Protein AF-A0A832M0J1-F1 (afdb_monomer_lite)

Secondary structure (DSSP, 8-state):
-EEEE--SSS-EEEEEE-SS--SEEEEE-TT--EEEEEP-SSEEEEEE-TT-EEEEEEE-

Sequence (60 aa):
MLRLYNPSPRETEVEVVFGKPPARVWRARLDETEVEELKADGSLKLKLEPYKVETLKLEF

pLDDT: mean 86.36, std 7.46, range [59.69, 94.19]

Foldseek 3Di:
DDKDWAQDQAKDKDKDFDPDAFPWKFWADPVRHTDDIDDDDRMDIDIAHHGDMTDMDTHD

Structure (mmCIF, N/CA/C/O backbone):
data_AF-A0A832M0J1-F1
#
_entry.id   AF-A0A832M0J1-F1
#
loop_
_atom_site.group_PDB
_atom_site.id
_atom_site.type_symbol
_atom_site.label_atom_id
_atom_site.label_alt_id
_atom_site.label_comp_id
_atom_site.label_asym_id
_atom_site.label_entity_id
_atom_site.label_seq_id
_atom_site.pdbx_PDB_ins_code
_atom_site.Cartn_x
_atom_site.Cartn_y
_atom_site.Cartn_z
_atom_site.occupancy
_atom_site.B_iso_or_equiv
_atom_site.auth_seq_id
_atom_site.auth_comp_id
_atom_site.auth_asym_id
_atom_site.auth_atom_id
_atom_site.pdbx_PDB_model_num
ATOM 1 N N . MET A 1 1 ? -9.829 -4.280 -1.577 1.00 82.31 1 MET A N 1
ATOM 2 C CA . MET A 1 1 ? -8.468 -4.210 -2.155 1.00 82.31 1 MET A CA 1
ATOM 3 C C . MET A 1 1 ? -8.204 -2.778 -2.601 1.00 82.31 1 MET A C 1
ATOM 5 O O . MET A 1 1 ? -9.095 -2.180 -3.190 1.00 82.31 1 MET A O 1
ATOM 9 N N . LEU A 1 2 ? -7.031 -2.230 -2.290 1.00 87.38 2 LEU A N 1
ATOM 10 C CA . LEU A 1 2 ? -6.586 -0.876 -2.628 1.00 87.38 2 LEU A CA 1
ATOM 11 C C . LEU A 1 2 ? -5.308 -0.977 -3.471 1.00 87.38 2 LEU A C 1
ATOM 13 O O . LEU A 1 2 ? -4.405 -1.730 -3.120 1.00 87.38 2 LEU A O 1
ATOM 17 N N . ARG A 1 3 ? -5.231 -0.238 -4.581 1.00 90.31 3 ARG A N 1
ATOM 18 C CA . ARG A 1 3 ? -4.042 -0.184 -5.442 1.00 90.31 3 ARG A CA 1
ATOM 19 C C . ARG A 1 3 ? -3.551 1.251 -5.538 1.00 90.31 3 ARG A C 1
ATOM 21 O O . ARG A 1 3 ? -4.331 2.143 -5.859 1.00 90.31 3 ARG A O 1
ATOM 28 N N . LEU A 1 4 ? -2.271 1.454 -5.259 1.00 90.44 4 LEU A N 1
ATOM 29 C CA . LEU A 1 4 ? -1.595 2.742 -5.339 1.00 90.44 4 LEU A CA 1
ATOM 30 C C . LEU A 1 4 ? -0.574 2.679 -6.466 1.00 90.44 4 LEU A C 1
ATOM 32 O O . LEU A 1 4 ? 0.164 1.707 -6.583 1.00 90.44 4 LEU A O 1
ATOM 36 N N . TYR A 1 5 ? -0.529 3.713 -7.294 1.00 92.06 5 TYR A N 1
ATOM 37 C CA . TYR A 1 5 ? 0.448 3.838 -8.365 1.00 92.06 5 TYR A CA 1
ATOM 38 C C . TYR A 1 5 ? 1.202 5.145 -8.184 1.00 92.06 5 TYR A C 1
ATOM 40 O O . TYR A 1 5 ? 0.579 6.185 -7.970 1.00 92.06 5 TYR A O 1
ATOM 48 N N . ASN A 1 6 ? 2.529 5.090 -8.277 1.00 93.50 6 ASN A N 1
ATOM 49 C CA . ASN A 1 6 ? 3.358 6.282 -8.328 1.00 93.50 6 AS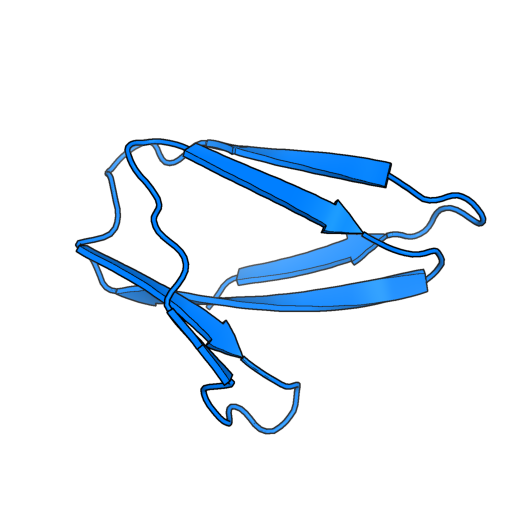N A CA 1
ATOM 50 C C . ASN A 1 6 ? 3.622 6.680 -9.794 1.00 93.50 6 ASN A C 1
ATOM 52 O O . ASN A 1 6 ? 4.503 6.095 -10.421 1.00 93.50 6 ASN A O 1
ATOM 56 N N . PRO A 1 7 ? 2.916 7.682 -10.354 1.00 92.94 7 PRO A N 1
ATOM 57 C CA . PRO A 1 7 ? 3.164 8.153 -11.717 1.00 92.94 7 PRO A CA 1
ATOM 58 C C . PRO A 1 7 ? 4.446 8.988 -11.851 1.00 92.94 7 PRO A C 1
ATOM 60 O O . PRO A 1 7 ? 4.807 9.376 -12.960 1.00 92.94 7 PRO A O 1
ATOM 63 N N . SER A 1 8 ? 5.101 9.329 -10.739 1.00 92.81 8 SER A N 1
ATOM 64 C CA . SER A 1 8 ? 6.290 10.172 -10.726 1.00 92.81 8 SER A CA 1
ATOM 65 C C . SER A 1 8 ? 7.542 9.371 -11.092 1.00 92.81 8 SER A C 1
ATOM 67 O O . SER A 1 8 ? 7.696 8.231 -10.651 1.00 92.81 8 SER A O 1
ATOM 69 N N . PRO A 1 9 ? 8.516 9.987 -11.787 1.00 93.00 9 PRO A N 1
ATOM 70 C CA . PRO A 1 9 ? 9.854 9.422 -11.958 1.00 93.00 9 PRO A CA 1
ATOM 71 C C . PRO A 1 9 ? 10.696 9.424 -10.664 1.00 93.00 9 PRO A C 1
ATOM 73 O O . PRO A 1 9 ? 11.883 9.108 -10.715 1.00 93.00 9 PRO A O 1
ATOM 76 N N . ARG A 1 10 ? 10.137 9.823 -9.513 1.00 94.06 10 ARG A N 1
ATOM 77 C CA . ARG A 1 10 ? 10.832 9.920 -8.217 1.00 94.06 10 ARG A CA 1
ATOM 78 C C . ARG A 1 10 ? 10.144 9.067 -7.154 1.00 94.06 10 ARG A C 1
ATOM 80 O O . ARG A 1 10 ? 8.930 8.876 -7.219 1.00 94.06 10 ARG A O 1
ATOM 87 N N . GLU A 1 11 ? 10.910 8.598 -6.165 1.00 94.19 11 GLU A N 1
ATOM 88 C CA . GLU A 1 11 ? 10.338 7.982 -4.959 1.00 94.19 11 GLU A CA 1
ATOM 89 C C . GLU A 1 11 ? 9.364 8.963 -4.296 1.00 94.19 11 GLU A C 1
ATOM 91 O O . GLU A 1 11 ? 9.650 10.159 -4.190 1.00 94.19 11 GLU A O 1
ATOM 96 N N . THR A 1 12 ? 8.206 8.453 -3.884 1.00 94.19 12 THR A N 1
ATOM 97 C CA . THR A 1 12 ? 7.166 9.235 -3.216 1.00 94.19 12 THR A CA 1
ATOM 98 C C . THR A 1 12 ? 6.753 8.549 -1.923 1.00 94.19 12 THR A C 1
ATOM 100 O O . THR A 1 12 ? 6.413 7.366 -1.916 1.00 94.19 12 THR A O 1
ATOM 103 N N . GLU A 1 13 ? 6.756 9.303 -0.828 1.00 93.25 13 GLU A N 1
ATOM 104 C CA . GLU A 1 13 ? 6.156 8.878 0.434 1.00 93.25 13 GLU A CA 1
ATOM 105 C C . GLU A 1 13 ? 4.655 9.174 0.412 1.00 93.25 13 GLU A C 1
ATOM 107 O O . GLU A 1 13 ? 4.229 10.288 0.109 1.00 93.25 13 GLU A O 1
ATOM 112 N N . VAL A 1 14 ? 3.852 8.159 0.714 1.00 91.62 14 VAL A N 1
ATOM 113 C CA . VAL A 1 14 ? 2.391 8.222 0.734 1.00 91.62 14 VAL A CA 1
ATOM 114 C C . VAL A 1 14 ? 1.904 7.774 2.101 1.00 91.62 14 VAL A C 1
ATOM 116 O O . VAL A 1 14 ? 2.349 6.755 2.628 1.00 91.62 14 VAL A O 1
ATOM 119 N N . GLU A 1 15 ? 0.955 8.514 2.661 1.00 92.62 15 GLU A N 1
ATOM 120 C CA . GLU A 1 15 ? 0.225 8.114 3.857 1.00 92.62 15 GLU A CA 1
ATOM 121 C C . GLU A 1 15 ? -1.232 7.831 3.492 1.00 92.62 15 GLU A C 1
ATOM 123 O O . GLU A 1 15 ? -1.945 8.696 2.984 1.00 92.62 15 GLU A O 1
ATOM 128 N N . VAL A 1 16 ? -1.671 6.599 3.736 1.00 90.44 16 VAL A N 1
ATOM 129 C CA . VAL A 1 16 ? -3.066 6.187 3.592 1.00 90.44 16 VAL A CA 1
ATOM 130 C C . VAL A 1 16 ? -3.724 6.300 4.957 1.00 90.44 16 VAL A C 1
ATOM 132 O O . VAL A 1 16 ? -3.364 5.570 5.876 1.00 90.44 16 VAL A O 1
ATOM 135 N N . VAL A 1 17 ? -4.687 7.207 5.089 1.00 90.88 17 VAL A N 1
ATOM 136 C CA . VAL A 1 17 ? -5.455 7.394 6.326 1.00 90.88 17 VAL A CA 1
ATOM 137 C C . VAL A 1 17 ? -6.785 6.659 6.202 1.00 90.88 17 VAL A C 1
ATOM 139 O O . VAL A 1 17 ? -7.512 6.836 5.222 1.00 90.88 17 VAL A O 1
ATOM 142 N N . PHE A 1 18 ? -7.116 5.836 7.195 1.00 87.94 18 PHE A N 1
ATOM 143 C CA . PHE A 1 18 ? -8.347 5.053 7.219 1.00 87.94 18 PHE A CA 1
ATOM 144 C C . PHE A 1 18 ? -9.368 5.695 8.160 1.00 87.94 18 PHE A C 1
ATOM 146 O O . PHE A 1 18 ? -9.117 5.834 9.352 1.00 87.94 18 PHE A O 1
ATOM 153 N N . GLY A 1 19 ? -10.553 6.039 7.646 1.00 85.50 19 GLY A N 1
ATOM 154 C CA . GLY A 1 19 ? -11.642 6.558 8.489 1.00 85.50 19 GLY A CA 1
ATOM 155 C C . GLY A 1 19 ? -12.182 5.524 9.488 1.00 85.50 19 GLY A C 1
ATOM 156 O O . GLY A 1 19 ? -12.535 5.872 10.610 1.00 85.50 19 GLY A O 1
ATOM 157 N N . LYS A 1 20 ? -12.205 4.243 9.096 1.00 85.44 20 LYS A N 1
ATOM 158 C CA . LYS A 1 20 ? -12.396 3.088 9.985 1.00 85.44 20 LYS A CA 1
ATOM 159 C C . LYS A 1 20 ? -11.111 2.254 9.927 1.00 85.44 20 LYS A C 1
ATOM 161 O O . LYS A 1 20 ? -10.761 1.845 8.821 1.00 85.44 20 LYS A O 1
ATOM 166 N N . PRO A 1 21 ? -10.420 1.985 11.045 1.00 85.38 21 PRO A N 1
ATOM 16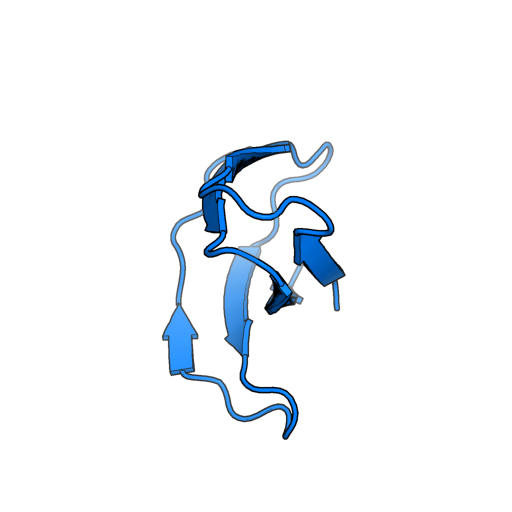7 C CA . PRO A 1 21 ? -9.211 1.170 11.023 1.00 85.38 21 PRO A CA 1
ATOM 168 C C . PRO A 1 21 ? -9.515 -0.249 10.511 1.00 85.38 21 PRO A C 1
ATOM 170 O O . PRO A 1 21 ? -10.455 -0.874 11.015 1.00 85.38 21 PRO A O 1
ATOM 173 N N . PRO A 1 22 ? -8.778 -0.761 9.511 1.00 86.62 22 PRO A N 1
ATOM 174 C CA . PRO A 1 22 ? -8.853 -2.169 9.141 1.00 86.62 22 PRO A CA 1
ATOM 175 C C . PRO A 1 22 ? -8.299 -3.041 10.278 1.00 86.62 22 PRO A C 1
ATOM 177 O O . PRO A 1 22 ? -7.344 -2.658 10.950 1.00 86.62 22 PRO A O 1
ATOM 180 N N . ALA A 1 23 ? -8.882 -4.221 10.481 1.00 87.12 23 ALA A N 1
ATOM 181 C CA . ALA A 1 23 ? -8.382 -5.224 11.417 1.00 87.12 23 ALA A CA 1
ATOM 182 C C . ALA A 1 23 ? -7.027 -5.794 10.973 1.00 87.12 23 ALA A C 1
ATOM 184 O O . ALA A 1 23 ? -6.174 -6.068 11.815 1.00 87.12 23 ALA A O 1
ATOM 185 N N . ARG A 1 24 ? -6.829 -5.967 9.657 1.00 87.81 24 ARG A N 1
ATOM 186 C CA . ARG A 1 24 ? -5.557 -6.398 9.060 1.00 87.81 24 ARG A CA 1
ATOM 187 C C . ARG A 1 24 ? -5.308 -5.710 7.731 1.00 87.81 24 ARG A C 1
ATOM 189 O O . ARG A 1 24 ? -6.236 -5.451 6.960 1.00 87.81 24 ARG A O 1
ATOM 196 N N . VAL A 1 25 ? -4.037 -5.456 7.445 1.00 89.50 25 VAL A N 1
ATOM 197 C CA . VAL A 1 25 ? -3.587 -4.951 6.150 1.00 89.50 25 VAL A CA 1
ATOM 198 C C . VAL A 1 25 ? -2.494 -5.859 5.630 1.00 89.50 25 VAL A C 1
ATOM 200 O O . VAL A 1 25 ? -1.501 -6.088 6.305 1.00 89.50 25 VAL A O 1
ATOM 203 N N . TRP A 1 26 ? -2.656 -6.341 4.408 1.00 88.81 26 TRP A N 1
ATOM 204 C CA . TRP A 1 26 ? -1.687 -7.196 3.742 1.00 88.81 26 TRP A CA 1
ATOM 205 C C . TRP A 1 26 ? -1.161 -6.498 2.501 1.00 88.81 26 TRP A C 1
ATOM 207 O O . TRP A 1 26 ? -1.935 -6.019 1.669 1.00 88.81 26 TRP A O 1
ATOM 217 N N . ARG A 1 27 ? 0.157 -6.472 2.344 1.00 86.69 27 ARG A N 1
ATOM 218 C CA . ARG A 1 27 ? 0.802 -6.182 1.068 1.00 86.69 27 ARG A CA 1
ATOM 219 C C . ARG A 1 27 ? 0.680 -7.417 0.187 1.00 86.69 27 ARG A C 1
ATOM 221 O O . ARG A 1 27 ? 1.162 -8.492 0.544 1.00 86.69 27 ARG A O 1
ATOM 228 N N . ALA A 1 28 ? 0.038 -7.253 -0.959 1.00 83.00 28 ALA A N 1
ATOM 229 C CA . ALA A 1 28 ? -0.173 -8.316 -1.927 1.00 83.00 28 ALA A CA 1
ATOM 230 C C . ALA A 1 28 ? 0.601 -8.028 -3.216 1.00 83.00 28 ALA A C 1
ATOM 232 O O . ALA A 1 28 ? 0.781 -6.874 -3.617 1.00 83.00 28 ALA A O 1
ATOM 233 N 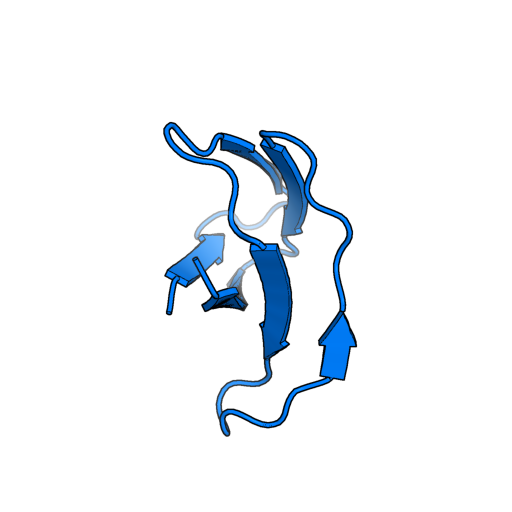N . ARG A 1 29 ? 1.041 -9.087 -3.893 1.00 74.50 29 ARG A N 1
ATOM 234 C CA . ARG A 1 29 ? 1.499 -8.993 -5.285 1.00 74.50 29 ARG A CA 1
ATOM 235 C C . ARG A 1 29 ? 0.304 -8.850 -6.231 1.00 74.50 29 ARG A C 1
ATOM 237 O O . ARG A 1 29 ? -0.851 -9.003 -5.843 1.00 74.50 29 ARG A O 1
ATOM 244 N N . LEU A 1 30 ? 0.588 -8.537 -7.496 1.00 67.25 30 LEU A N 1
ATOM 245 C CA . LEU A 1 30 ? -0.436 -8.437 -8.546 1.00 67.25 30 LEU A CA 1
ATOM 246 C C . LEU A 1 30 ? -1.181 -9.760 -8.793 1.00 67.25 30 LEU A C 1
ATOM 248 O O . LEU A 1 30 ? -2.291 -9.729 -9.312 1.00 67.25 30 LEU A O 1
ATOM 252 N N . ASP A 1 31 ? -0.582 -10.887 -8.407 1.00 68.38 31 ASP A N 1
ATOM 253 C CA . ASP A 1 31 ? -1.172 -12.231 -8.425 1.00 68.38 31 ASP A CA 1
ATOM 254 C C . ASP A 1 31 ? -1.985 -12.559 -7.155 1.00 68.38 31 ASP A C 1
ATOM 256 O O . ASP A 1 31 ? -2.351 -13.709 -6.942 1.00 68.38 31 ASP A O 1
ATOM 260 N N . GLU A 1 32 ? -2.257 -11.553 -6.314 1.00 59.69 32 GLU A N 1
ATOM 261 C CA . GLU A 1 32 ? -2.995 -11.657 -5.047 1.00 59.69 32 GLU A CA 1
ATOM 262 C C . GLU A 1 32 ? -2.324 -12.532 -3.977 1.00 59.69 32 GLU A C 1
ATOM 264 O O . GLU A 1 32 ? -2.912 -12.781 -2.925 1.00 59.69 32 GLU A O 1
ATOM 269 N N . THR A 1 33 ? -1.061 -12.925 -4.175 1.00 71.50 33 THR A N 1
ATOM 270 C CA . THR A 1 33 ? -0.287 -13.609 -3.135 1.00 71.50 33 THR A CA 1
ATOM 271 C C . THR A 1 33 ? 0.044 -12.622 -2.016 1.00 71.50 33 THR A C 1
ATOM 273 O O . THR A 1 33 ? 0.686 -11.591 -2.251 1.00 71.50 33 THR A O 1
ATOM 276 N N . GLU A 1 34 ? -0.398 -12.932 -0.798 1.00 68.94 34 GLU A N 1
ATOM 277 C CA . GLU A 1 34 ? -0.090 -12.176 0.419 1.00 68.94 34 GLU A CA 1
ATOM 278 C C . GLU A 1 34 ? 1.401 -12.316 0.741 1.00 68.94 34 GLU A C 1
ATOM 280 O O . GLU A 1 34 ? 1.917 -13.423 0.887 1.00 68.94 34 GLU A O 1
ATOM 285 N N . VAL A 1 35 ? 2.112 -11.191 0.806 1.00 75.50 35 VAL A N 1
ATOM 286 C CA . VAL A 1 35 ? 3.568 -11.175 1.012 1.00 75.50 35 VAL A CA 1
ATOM 287 C C . VAL A 1 35 ? 3.916 -10.802 2.444 1.00 75.50 35 VAL A C 1
ATOM 289 O O . VAL A 1 35 ? 4.817 -11.388 3.036 1.00 75.50 35 VAL A O 1
ATOM 292 N N . GLU A 1 36 ? 3.233 -9.797 2.989 1.00 83.62 36 GLU A N 1
ATOM 293 C CA . GLU A 1 36 ? 3.619 -9.172 4.251 1.00 83.62 36 GLU A CA 1
ATOM 294 C C . GLU A 1 36 ? 2.396 -8.549 4.932 1.00 83.62 36 GLU A C 1
ATOM 296 O O . GLU A 1 36 ? 1.651 -7.794 4.303 1.00 83.62 36 GLU A O 1
ATOM 301 N N . GLU A 1 37 ? 2.191 -8.848 6.216 1.00 84.88 37 GLU A N 1
ATOM 302 C CA . GLU A 1 37 ? 1.206 -8.143 7.040 1.00 84.88 37 GLU A CA 1
ATOM 303 C C . GLU A 1 37 ? 1.795 -6.800 7.484 1.00 84.88 37 GLU A C 1
ATOM 305 O O . GLU A 1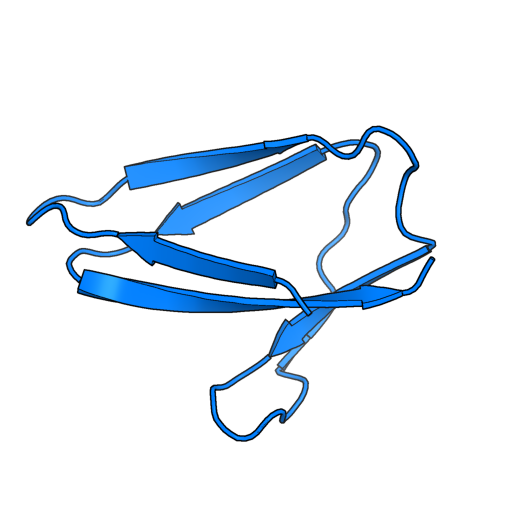 37 ? 2.846 -6.734 8.125 1.00 84.88 37 GLU A O 1
ATOM 310 N N . LEU A 1 38 ? 1.112 -5.714 7.143 1.00 85.44 38 LEU A N 1
ATOM 311 C CA . LEU A 1 38 ? 1.477 -4.362 7.528 1.00 85.44 38 LEU A CA 1
ATOM 312 C C . LEU A 1 38 ? 0.672 -3.957 8.760 1.00 85.44 38 LEU A C 1
ATOM 314 O O . LEU A 1 38 ? -0.557 -4.029 8.778 1.00 85.44 38 LEU A O 1
ATOM 318 N N . LYS A 1 39 ? 1.365 -3.462 9.786 1.00 79.94 39 LYS A N 1
ATOM 319 C CA . LYS A 1 39 ? 0.701 -2.830 10.928 1.00 79.94 39 LYS A CA 1
ATOM 320 C C . LYS A 1 39 ? 0.133 -1.483 10.491 1.00 79.94 39 LYS A C 1
ATOM 322 O O . LYS A 1 39 ? 0.893 -0.586 10.132 1.00 79.94 39 LYS A O 1
ATOM 327 N N . ALA A 1 40 ? -1.185 -1.347 10.549 1.00 78.50 40 ALA A N 1
ATOM 328 C CA . ALA A 1 40 ? -1.884 -0.086 10.351 1.00 78.50 40 ALA A CA 1
ATOM 329 C C . ALA A 1 40 ? -2.695 0.228 11.612 1.00 78.50 40 ALA A C 1
ATOM 331 O O . ALA A 1 40 ? -3.547 -0.564 12.004 1.00 78.50 40 ALA A O 1
ATOM 332 N N . ASP A 1 41 ? -2.427 1.373 12.235 1.00 76.25 41 ASP A N 1
ATOM 333 C CA . ASP A 1 41 ? -3.177 1.870 13.395 1.00 76.25 41 ASP A CA 1
ATOM 334 C C . ASP A 1 41 ? -3.763 3.242 13.037 1.00 76.25 41 ASP A C 1
ATOM 336 O O . ASP A 1 41 ? -3.181 4.293 13.294 1.00 76.25 41 ASP A O 1
ATOM 340 N N . GLY A 1 42 ? -4.854 3.223 12.265 1.00 81.56 42 GLY A N 1
ATOM 341 C CA . GLY A 1 42 ? -5.508 4.421 11.720 1.00 81.56 42 GLY A CA 1
ATOM 342 C C . GLY A 1 42 ? -4.849 5.019 10.467 1.00 81.56 42 GLY A C 1
ATOM 343 O O . GLY A 1 42 ? -5.555 5.561 9.614 1.00 81.56 42 GLY A O 1
ATOM 344 N N . SER A 1 43 ? -3.537 4.858 10.277 1.00 88.50 43 SER A N 1
ATOM 345 C CA . SER A 1 43 ? -2.858 5.187 9.017 1.00 88.50 43 SER A CA 1
ATOM 346 C C . SER A 1 43 ? -1.758 4.190 8.649 1.00 88.50 43 SER A C 1
ATOM 348 O O . SER A 1 43 ? -1.301 3.391 9.469 1.00 88.50 43 SER A O 1
ATOM 350 N N . LEU A 1 44 ? -1.362 4.209 7.376 1.00 90.50 44 LEU A N 1
ATOM 351 C CA . LEU A 1 44 ? -0.286 3.397 6.823 1.00 90.50 44 LEU A CA 1
ATOM 352 C C . LEU A 1 44 ? 0.627 4.267 5.958 1.00 90.50 44 LEU A C 1
ATOM 354 O O . LEU A 1 44 ? 0.185 4.838 4.961 1.00 90.50 44 LEU A O 1
ATOM 358 N N . LYS A 1 45 ? 1.911 4.328 6.317 1.00 90.75 45 LYS A N 1
ATOM 359 C CA . LYS A 1 45 ? 2.942 5.035 5.548 1.00 90.75 45 LYS A CA 1
ATOM 360 C C . LYS A 1 45 ? 3.676 4.075 4.625 1.00 90.75 45 LYS A C 1
ATOM 362 O O . LYS A 1 45 ? 4.134 3.019 5.056 1.00 90.75 45 LYS A O 1
ATOM 367 N N . LEU A 1 46 ? 3.804 4.455 3.361 1.00 90.44 46 LEU A N 1
ATOM 368 C CA . LEU A 1 46 ? 4.417 3.658 2.306 1.00 90.44 46 LEU A CA 1
ATOM 369 C C . LEU A 1 46 ? 5.374 4.523 1.492 1.00 90.44 46 LEU A C 1
ATOM 371 O O . LEU A 1 46 ? 5.064 5.663 1.159 1.00 90.44 46 LEU A O 1
ATOM 375 N N . LYS A 1 47 ? 6.520 3.954 1.126 1.00 91.50 47 LYS A N 1
ATOM 376 C CA . LYS A 1 47 ? 7.407 4.508 0.101 1.00 91.50 47 LYS A CA 1
ATOM 377 C C . LYS A 1 47 ? 7.114 3.805 -1.215 1.00 91.50 47 LYS A C 1
ATOM 379 O O . LYS A 1 47 ? 7.221 2.582 -1.295 1.00 91.50 47 LYS A O 1
ATOM 384 N N . LEU A 1 48 ? 6.727 4.570 -2.229 1.00 91.31 48 LEU A N 1
ATOM 385 C CA . LEU A 1 48 ? 6.484 4.072 -3.575 1.00 91.31 48 LEU A CA 1
ATOM 386 C C . LEU A 1 48 ? 7.643 4.467 -4.482 1.00 91.31 48 LEU A C 1
ATOM 388 O O . LEU A 1 48 ? 7.885 5.651 -4.725 1.00 91.31 48 LEU A O 1
ATOM 392 N N . GLU A 1 49 ? 8.333 3.469 -5.021 1.00 92.88 49 GLU A N 1
ATOM 393 C CA . GLU A 1 49 ? 9.362 3.667 -6.043 1.00 92.88 49 GLU 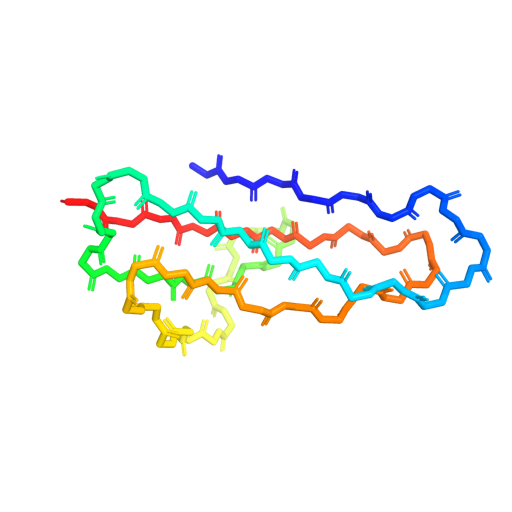A CA 1
ATOM 394 C C . GLU A 1 49 ? 8.746 4.239 -7.337 1.00 92.88 49 GLU A C 1
ATOM 396 O O . GLU A 1 49 ? 7.531 4.118 -7.548 1.00 92.88 49 GLU A O 1
ATOM 401 N N . PRO A 1 50 ? 9.547 4.879 -8.209 1.00 93.69 50 PRO A N 1
ATOM 402 C CA . PRO A 1 50 ? 9.068 5.396 -9.488 1.00 93.69 50 PRO A CA 1
ATOM 403 C C . PRO A 1 50 ? 8.315 4.339 -10.299 1.00 93.69 50 PRO A C 1
ATOM 405 O O . PRO A 1 50 ? 8.811 3.227 -10.478 1.00 93.69 50 PRO A O 1
ATOM 408 N N . TYR A 1 51 ? 7.127 4.684 -10.798 1.00 91.25 51 TYR A N 1
ATOM 409 C CA . TYR A 1 51 ? 6.281 3.810 -11.625 1.00 91.25 51 TYR A CA 1
ATOM 410 C C . TYR A 1 51 ? 5.851 2.490 -10.966 1.00 91.25 51 TYR A C 1
ATOM 412 O O . TYR A 1 51 ? 5.327 1.598 -11.638 1.00 91.25 51 TYR A O 1
ATOM 420 N N . LYS A 1 52 ? 6.028 2.353 -9.648 1.00 89.00 52 LYS A N 1
ATOM 421 C CA . LYS A 1 52 ? 5.615 1.161 -8.911 1.00 89.00 52 LYS A CA 1
ATOM 422 C C . LYS A 1 52 ? 4.114 1.166 -8.658 1.00 89.00 52 LYS A C 1
ATOM 424 O O . LYS A 1 52 ? 3.532 2.187 -8.281 1.00 89.00 52 LYS A O 1
ATOM 429 N N . VAL A 1 53 ? 3.511 -0.007 -8.832 1.00 89.00 53 VAL A N 1
ATOM 430 C CA . VAL A 1 53 ? 2.150 -0.305 -8.382 1.00 89.00 53 VAL A CA 1
ATOM 431 C C . VAL A 1 53 ? 2.239 -1.120 -7.098 1.00 89.00 53 VAL A C 1
ATOM 433 O O . VAL A 1 53 ? 2.841 -2.190 -7.074 1.00 89.00 53 VAL A O 1
ATOM 436 N N . GLU A 1 54 ? 1.616 -0.617 -6.045 1.00 88.31 54 GLU A N 1
ATOM 437 C CA . GLU A 1 54 ? 1.543 -1.233 -4.727 1.00 88.31 54 GLU A CA 1
ATOM 438 C C . GLU A 1 54 ? 0.106 -1.694 -4.474 1.00 88.31 54 GLU A C 1
ATOM 440 O O . GLU A 1 54 ? -0.838 -0.917 -4.642 1.00 88.31 54 GLU A O 1
ATOM 445 N N . THR A 1 55 ? -0.080 -2.960 -4.096 1.00 90.19 55 THR A N 1
ATOM 446 C CA . THR A 1 55 ? -1.410 -3.532 -3.842 1.00 90.19 55 THR A CA 1
ATOM 447 C C . THR A 1 55 ? -1.552 -3.887 -2.370 1.00 90.19 55 THR A C 1
ATOM 449 O O . THR A 1 55 ? -0.723 -4.588 -1.797 1.00 90.19 55 THR A O 1
ATOM 452 N N . LEU A 1 56 ? -2.633 -3.409 -1.763 1.00 89.81 56 LEU A N 1
ATOM 453 C CA . LEU A 1 56 ? -2.969 -3.621 -0.363 1.00 89.81 56 LEU A CA 1
ATOM 454 C C . LEU A 1 56 ? -4.324 -4.324 -0.266 1.00 89.81 56 LEU A C 1
ATOM 456 O O . LEU A 1 56 ? -5.339 -3.857 -0.799 1.00 89.81 56 LEU A O 1
ATOM 460 N N . LYS A 1 57 ? -4.373 -5.439 0.450 1.00 88.38 57 LYS A N 1
ATOM 461 C CA . LYS A 1 57 ? -5.613 -6.087 0.870 1.00 88.38 57 LYS A CA 1
ATOM 462 C C . LYS A 1 57 ? -5.938 -5.605 2.283 1.00 88.38 57 LYS A C 1
ATOM 464 O O . LYS A 1 57 ? -5.114 -5.699 3.182 1.00 88.38 57 LYS A O 1
ATOM 469 N N . LEU A 1 58 ? -7.126 -5.032 2.444 1.00 89.00 58 LEU A N 1
ATOM 470 C CA . LEU A 1 58 ? -7.623 -4.493 3.709 1.00 89.00 58 LEU A CA 1
ATOM 471 C C . LEU A 1 58 ? -8.746 -5.406 4.194 1.00 89.00 58 LEU A C 1
ATOM 473 O O . LEU A 1 58 ? -9.683 -5.658 3.432 1.00 89.00 58 LEU A O 1
ATOM 477 N N . GLU A 1 59 ? -8.652 -5.872 5.431 1.00 86.75 59 GLU A N 1
ATOM 478 C CA . GLU A 1 59 ? -9.687 -6.648 6.120 1.00 86.75 59 GLU A CA 1
ATOM 479 C C . GLU A 1 59 ? -10.248 -5.782 7.256 1.00 86.75 59 GLU A C 1
ATOM 481 O O . GLU A 1 59 ? -9.472 -5.229 8.031 1.00 86.75 59 GLU A O 1
ATOM 486 N N . PHE A 1 60 ? -11.573 -5.604 7.322 1.00 84.44 60 PHE A N 1
ATOM 487 C CA . PHE A 1 60 ? -12.273 -4.653 8.210 1.00 84.44 60 PHE A CA 1
ATOM 488 C C . PHE A 1 60 ? -13.181 -5.320 9.239 1.00 84.44 60 PHE A C 1
ATOM 490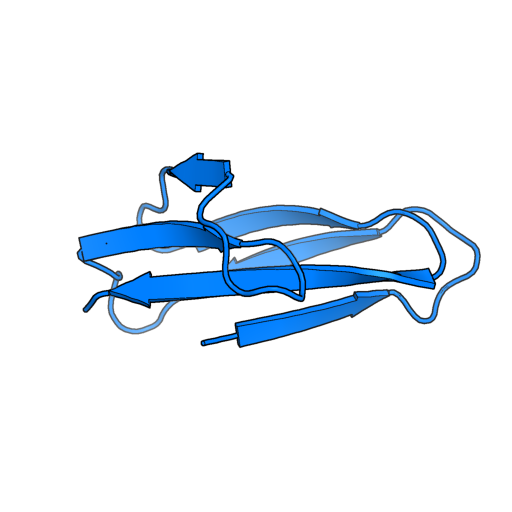 O O . PHE A 1 60 ? -13.537 -6.498 9.034 1.00 84.44 60 PHE A O 1
#

Radius of gyration: 11.41 Å; chains: 1; bounding box: 23×24×25 Å